Protein AF-A0A1M4S7Z8-F1 (afdb_monomer)

Mean predicted aligned error: 11.79 Å

Nearest PDB structures (foldseek):
  6z1a-assembly1_B  TM=4.523E-01  e=1.863E+00  Staphylococcus aureus
  5btf-assembly1_A  TM=4.579E-01  e=4.147E+00  Mycobacterium tuberculosis H37Rv

pLDDT: mean 81.34, std 15.05, range [52.47, 96.62]

Organism: NCBI:txid1302690

Structure (mmCIF, N/CA/C/O backbone):
data_AF-A0A1M4S7Z8-F1
#
_entry.id   AF-A0A1M4S7Z8-F1
#
loop_
_atom_site.group_PDB
_atom_site.id
_atom_site.type_symbol
_atom_site.label_atom_id
_atom_site.label_alt_id
_atom_site.label_comp_id
_atom_site.label_asym_id
_atom_site.label_entity_id
_atom_site.label_seq_id
_atom_site.pdbx_PDB_ins_code
_atom_site.Cartn_x
_atom_site.Cartn_y
_atom_site.Cartn_z
_atom_site.occupancy
_atom_site.B_iso_or_equiv
_atom_site.auth_seq_id
_atom_site.auth_comp_id
_atom_site.auth_asym_id
_atom_site.auth_atom_id
_atom_site.pdbx_PDB_model_num
ATOM 1 N N . MET A 1 1 ? 21.106 32.504 -66.129 1.00 53.22 1 MET A N 1
ATOM 2 C CA . MET A 1 1 ? 20.104 33.030 -65.171 1.00 53.22 1 MET A CA 1
ATOM 3 C C . MET A 1 1 ? 19.391 31.924 -64.386 1.00 53.22 1 MET A C 1
ATOM 5 O O . MET A 1 1 ? 18.701 32.242 -63.426 1.00 53.22 1 MET A O 1
ATOM 9 N N . ASP A 1 2 ? 19.606 30.641 -64.702 1.00 53.69 2 ASP A N 1
ATOM 10 C CA . ASP A 1 2 ? 18.890 29.536 -64.046 1.00 53.69 2 ASP A CA 1
ATOM 11 C C . ASP A 1 2 ? 19.449 29.127 -62.674 1.00 53.69 2 ASP A C 1
ATOM 13 O O . ASP A 1 2 ? 18.686 28.712 -61.807 1.00 53.69 2 ASP A O 1
ATOM 17 N N . SER A 1 3 ? 20.745 29.317 -62.405 1.00 53.94 3 SER A N 1
ATOM 18 C CA . SER A 1 3 ? 21.383 28.877 -61.148 1.00 53.94 3 SER A CA 1
ATOM 19 C C . SER A 1 3 ? 20.818 29.543 -59.883 1.00 53.94 3 SER A C 1
ATOM 21 O O . SER A 1 3 ? 20.690 28.889 -58.849 1.00 53.94 3 SER A O 1
ATOM 23 N N . ILE A 1 4 ? 20.415 30.816 -59.969 1.00 53.72 4 ILE A N 1
ATOM 24 C CA . ILE A 1 4 ? 19.860 31.575 -58.835 1.00 53.72 4 ILE A CA 1
ATOM 25 C C . ILE A 1 4 ? 18.447 31.078 -58.485 1.00 53.72 4 ILE A C 1
ATOM 27 O O . ILE A 1 4 ? 18.127 30.914 -57.309 1.00 53.72 4 ILE A O 1
ATOM 31 N N . LYS A 1 5 ? 17.611 30.754 -59.484 1.00 53.06 5 LYS A N 1
ATOM 32 C CA . LYS A 1 5 ? 16.266 30.189 -59.253 1.00 53.06 5 LYS A CA 1
ATOM 33 C C . LYS A 1 5 ? 16.325 28.818 -58.569 1.00 53.06 5 LYS A C 1
ATOM 35 O O . LYS A 1 5 ? 15.523 28.560 -57.674 1.00 53.06 5 LYS A O 1
ATOM 40 N N . TYR A 1 6 ? 17.289 27.972 -58.940 1.00 55.91 6 TYR A N 1
ATOM 41 C CA . TYR A 1 6 ? 17.490 26.667 -58.297 1.00 55.91 6 TYR A CA 1
ATOM 42 C C . TYR A 1 6 ? 17.963 26.791 -56.839 1.00 55.91 6 TYR A C 1
ATOM 44 O O . TYR A 1 6 ? 17.452 26.082 -55.971 1.00 55.91 6 TYR A O 1
ATOM 52 N N . GLN A 1 7 ? 18.877 27.721 -56.540 1.00 54.78 7 GLN A N 1
ATOM 53 C CA . GLN A 1 7 ? 19.360 27.940 -55.169 1.00 54.78 7 GLN A CA 1
ATOM 54 C C . GLN A 1 7 ? 18.267 28.487 -54.236 1.00 54.78 7 GLN A C 1
ATOM 56 O O . GLN A 1 7 ? 18.134 28.015 -53.107 1.00 54.78 7 GLN A O 1
ATOM 61 N N . VAL A 1 8 ? 17.427 29.414 -54.711 1.00 57.22 8 VAL A N 1
ATOM 62 C CA . VAL A 1 8 ? 16.309 29.966 -53.922 1.00 57.22 8 VAL A CA 1
ATOM 63 C C . VAL A 1 8 ? 15.213 28.916 -53.687 1.00 57.22 8 VAL A C 1
ATOM 65 O O . VAL A 1 8 ? 14.709 28.798 -52.570 1.00 57.22 8 VAL A O 1
ATOM 68 N N . GLY A 1 9 ? 14.893 28.092 -54.693 1.00 60.75 9 GLY A N 1
ATOM 69 C CA . GLY A 1 9 ? 13.929 26.993 -54.552 1.00 60.75 9 GLY A CA 1
ATOM 70 C C . GLY A 1 9 ? 14.389 25.895 -53.583 1.00 60.75 9 GLY A C 1
ATOM 71 O O . GLY A 1 9 ? 13.581 25.371 -52.818 1.00 60.75 9 GLY 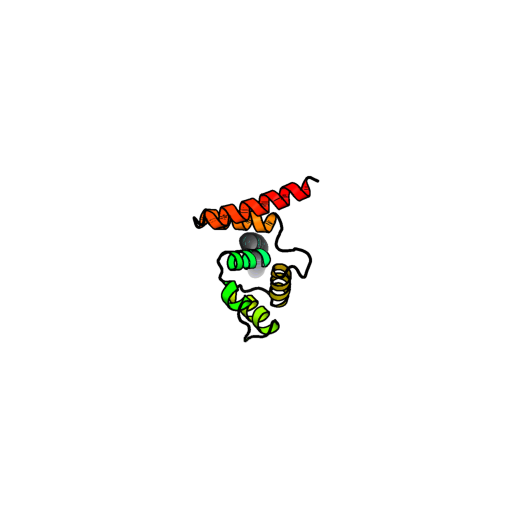A O 1
ATOM 72 N N . SER A 1 10 ? 15.692 25.590 -53.556 1.00 60.81 10 SER A N 1
ATOM 73 C CA . SER A 1 10 ? 16.289 24.662 -52.584 1.00 60.81 10 SER A CA 1
ATOM 74 C C . SER A 1 10 ? 16.246 25.204 -51.152 1.00 60.81 10 SER A C 1
ATOM 76 O O . SER A 1 10 ? 16.027 24.438 -50.215 1.00 60.81 10 SER A O 1
ATOM 78 N N . TRP A 1 11 ? 16.464 26.508 -50.960 1.00 55.78 11 TRP A N 1
ATOM 79 C CA . TRP A 1 11 ? 16.476 27.123 -49.631 1.00 55.78 11 TRP A CA 1
ATOM 80 C C . TRP A 1 11 ? 15.067 27.232 -49.033 1.00 55.78 11 TRP A C 1
ATOM 82 O O . TRP A 1 11 ? 14.869 26.923 -47.859 1.00 55.78 11 TRP A O 1
ATOM 92 N N . LEU A 1 12 ? 14.072 27.589 -49.855 1.00 59.12 12 LEU A N 1
ATOM 93 C CA . LEU A 1 12 ? 12.661 27.627 -49.453 1.00 59.12 12 LEU A CA 1
ATOM 94 C C . LEU A 1 12 ? 12.125 26.233 -49.106 1.00 59.12 12 LEU A C 1
ATOM 96 O O . LEU A 1 12 ? 11.523 26.081 -48.046 1.00 59.12 12 LEU A O 1
ATOM 100 N N . LYS A 1 13 ? 12.437 25.207 -49.913 1.00 60.72 13 LYS A N 1
ATOM 101 C CA . LYS A 1 13 ? 12.089 23.813 -49.588 1.00 60.72 13 LYS A CA 1
ATOM 102 C C . LYS A 1 13 ? 12.695 23.357 -48.265 1.00 60.72 13 LYS A C 1
ATOM 104 O O . LYS A 1 13 ? 11.980 22.803 -47.443 1.00 60.72 13 LYS A O 1
ATOM 109 N N . ASN A 1 14 ? 13.978 23.630 -48.019 1.00 61.91 14 ASN A N 1
ATOM 110 C CA . ASN A 1 14 ? 14.609 23.276 -46.743 1.00 61.91 14 ASN A CA 1
ATOM 111 C C . ASN A 1 14 ? 13.979 24.017 -45.558 1.00 61.91 14 ASN A C 1
ATOM 113 O O . ASN A 1 14 ? 13.847 23.448 -44.480 1.00 61.91 14 ASN A O 1
ATOM 117 N N . ARG A 1 15 ? 13.560 25.273 -45.743 1.00 58.78 15 ARG A N 1
ATOM 118 C CA . ARG A 1 15 ? 12.907 26.058 -44.691 1.00 58.78 15 ARG A CA 1
ATOM 119 C C . ARG A 1 15 ? 11.499 25.546 -44.375 1.00 58.78 15 ARG A C 1
ATOM 121 O O . ARG A 1 15 ? 11.157 25.457 -43.200 1.00 58.78 15 ARG A O 1
ATOM 128 N N . GLU A 1 16 ? 10.722 25.172 -45.388 1.00 62.31 16 GLU A N 1
ATOM 129 C CA . GLU A 1 16 ? 9.410 24.535 -45.213 1.00 62.31 16 GLU A CA 1
ATOM 130 C C . GLU A 1 16 ? 9.540 23.145 -44.582 1.00 62.31 16 GLU A C 1
ATOM 132 O O . GLU A 1 16 ? 8.830 22.845 -43.626 1.00 62.31 16 GLU A O 1
ATOM 137 N N . GLN A 1 17 ? 10.501 22.332 -45.030 1.00 60.19 17 GLN A N 1
ATOM 138 C CA . GLN A 1 17 ? 10.772 21.017 -44.443 1.00 60.19 17 GLN A CA 1
ATOM 139 C C . GLN A 1 17 ? 11.177 21.138 -42.965 1.00 60.19 17 GLN A C 1
ATOM 141 O O . GLN A 1 17 ? 10.670 20.403 -42.124 1.00 60.19 17 GLN A O 1
ATOM 146 N N . ASN A 1 18 ? 12.041 22.101 -42.630 1.00 61.72 18 ASN A N 1
ATOM 147 C CA . ASN A 1 18 ? 12.459 22.360 -41.251 1.00 61.72 18 ASN A CA 1
ATOM 148 C C . ASN A 1 18 ? 11.309 22.884 -40.380 1.00 61.72 18 ASN A C 1
ATOM 150 O O . ASN A 1 18 ? 11.219 22.510 -39.214 1.00 61.72 18 ASN A O 1
ATOM 154 N N . ALA A 1 19 ? 10.414 23.709 -40.932 1.00 62.47 19 ALA A N 1
ATOM 155 C CA . ALA A 1 19 ? 9.226 24.180 -40.224 1.00 62.47 19 ALA A CA 1
ATOM 156 C C . ALA A 1 19 ? 8.252 23.027 -39.931 1.00 62.47 19 ALA A C 1
ATOM 158 O O . ALA A 1 19 ? 7.797 22.884 -38.797 1.00 62.47 19 ALA A O 1
ATOM 159 N N . VAL A 1 20 ? 8.000 22.162 -40.918 1.00 64.06 20 VAL A N 1
ATOM 160 C CA . VAL A 1 20 ? 7.158 20.966 -40.761 1.00 64.06 20 VAL A CA 1
ATOM 161 C C . VAL A 1 20 ? 7.771 19.993 -39.754 1.00 64.06 20 VAL A C 1
ATOM 163 O O . VAL A 1 20 ? 7.062 19.501 -38.882 1.00 64.06 20 VAL A O 1
ATOM 166 N N . ASN A 1 21 ? 9.085 19.767 -39.806 1.00 58.66 21 ASN A N 1
ATOM 167 C CA . ASN A 1 21 ? 9.775 18.921 -38.831 1.00 58.66 21 ASN A CA 1
ATOM 168 C C . ASN A 1 21 ? 9.678 19.503 -37.411 1.00 58.66 21 ASN A C 1
ATOM 170 O O . ASN A 1 21 ? 9.379 18.769 -36.477 1.00 58.66 21 ASN A O 1
ATOM 174 N N . SER A 1 22 ? 9.829 20.824 -37.252 1.00 68.75 22 SER A N 1
ATOM 175 C CA . SER A 1 22 ? 9.696 21.473 -35.941 1.00 68.75 22 SER A CA 1
ATOM 176 C C . SER A 1 22 ? 8.276 21.398 -35.363 1.00 68.75 22 SER A C 1
ATOM 178 O O . SER A 1 22 ? 8.117 21.243 -34.154 1.00 68.75 22 SER A O 1
ATOM 180 N N . ASP A 1 23 ? 7.243 21.453 -36.213 1.00 72.31 23 ASP A N 1
ATOM 181 C CA . ASP A 1 23 ? 5.845 21.276 -35.797 1.00 72.31 23 ASP A CA 1
ATOM 182 C C . ASP A 1 23 ? 5.567 19.821 -35.386 1.00 72.31 23 ASP A C 1
ATOM 184 O O . ASP A 1 23 ? 4.912 19.560 -34.374 1.00 72.31 23 ASP A O 1
ATOM 188 N N . ILE A 1 24 ? 6.124 18.854 -36.123 1.00 68.56 24 ILE A N 1
ATOM 189 C CA . ILE A 1 24 ? 6.029 17.428 -35.787 1.00 68.56 24 ILE A CA 1
ATOM 190 C C . ILE A 1 24 ? 6.701 17.142 -34.439 1.00 68.56 24 ILE A C 1
ATOM 192 O O . ILE A 1 24 ? 6.085 16.489 -33.594 1.00 68.56 24 ILE A O 1
ATOM 196 N N . ASP A 1 25 ? 7.902 17.671 -34.201 1.00 66.50 25 ASP A N 1
ATOM 197 C CA . ASP A 1 25 ? 8.631 17.488 -32.942 1.00 66.50 25 ASP A CA 1
ATOM 198 C C . ASP A 1 25 ? 7.856 18.066 -31.749 1.00 66.50 25 ASP A C 1
ATOM 200 O O . ASP A 1 25 ? 7.670 17.388 -30.737 1.00 66.50 25 ASP A O 1
ATOM 204 N N . GLN A 1 26 ? 7.302 19.277 -31.880 1.00 69.94 26 GLN A N 1
ATOM 205 C CA . GLN A 1 26 ? 6.474 19.883 -30.829 1.00 69.94 26 GLN A CA 1
ATOM 206 C C . GLN A 1 26 ? 5.219 19.054 -30.529 1.00 69.94 26 GLN A C 1
ATOM 208 O O . GLN A 1 26 ? 4.843 18.863 -29.367 1.00 69.94 26 GLN A O 1
ATOM 213 N N . ARG A 1 27 ? 4.563 18.523 -31.566 1.00 70.38 27 ARG A N 1
ATOM 214 C CA . ARG A 1 27 ? 3.377 17.671 -31.407 1.00 70.38 27 ARG A CA 1
ATOM 215 C C . ARG A 1 27 ? 3.721 16.320 -30.784 1.00 70.38 27 ARG A C 1
ATOM 217 O O . ARG A 1 27 ? 2.927 15.828 -29.978 1.00 70.38 27 ARG A O 1
ATOM 224 N N . LEU A 1 28 ? 4.884 15.749 -31.101 1.00 64.31 28 LEU A N 1
ATOM 225 C CA . LEU A 1 28 ? 5.404 14.536 -30.468 1.00 64.31 28 LEU A CA 1
ATOM 226 C C . LEU A 1 28 ? 5.705 14.766 -28.986 1.00 64.31 28 LEU A C 1
ATOM 228 O O . LEU A 1 28 ? 5.211 13.999 -28.166 1.00 64.31 28 LEU A O 1
ATOM 232 N N . THR A 1 29 ? 6.382 15.857 -28.618 1.00 71.44 29 THR A N 1
ATOM 233 C CA . THR A 1 29 ? 6.635 16.195 -27.205 1.00 71.44 29 THR A CA 1
ATOM 234 C C . THR A 1 29 ? 5.330 16.356 -26.417 1.00 71.44 29 THR A C 1
ATOM 236 O O . THR A 1 29 ? 5.190 15.832 -25.313 1.00 71.44 29 THR A O 1
ATOM 239 N N . LEU A 1 30 ? 4.318 17.017 -26.990 1.00 73.38 30 LEU A N 1
ATOM 240 C CA . LEU A 1 30 ? 3.004 17.156 -26.351 1.00 73.38 30 LEU A CA 1
ATOM 241 C C . LEU A 1 30 ? 2.263 15.818 -26.211 1.00 73.38 30 LEU A C 1
ATOM 243 O O . LEU A 1 30 ? 1.543 15.608 -25.229 1.00 73.38 30 LEU A O 1
ATOM 247 N N . LEU A 1 31 ? 2.400 14.921 -27.191 1.00 65.94 31 LEU A N 1
ATOM 248 C CA . LEU A 1 31 ? 1.846 13.569 -27.132 1.00 65.94 31 LEU A CA 1
ATOM 249 C C . LEU A 1 31 ? 2.551 12.734 -26.069 1.00 65.94 31 LEU A C 1
ATOM 251 O O . LEU A 1 31 ? 1.869 12.123 -25.251 1.00 65.94 31 LEU A O 1
ATOM 255 N N . GLU A 1 32 ? 3.879 12.758 -26.028 1.00 57.31 32 GLU A N 1
ATOM 256 C CA . GLU A 1 32 ? 4.678 12.108 -24.996 1.00 57.31 32 GLU A CA 1
ATOM 257 C C . GLU A 1 32 ? 4.282 12.617 -23.617 1.00 57.31 32 GLU A C 1
ATOM 259 O O . GLU A 1 32 ? 3.930 11.818 -22.757 1.00 57.31 32 GLU A O 1
ATOM 264 N N . GLU A 1 33 ? 4.210 13.930 -23.400 1.00 68.94 33 GLU A N 1
ATOM 265 C CA . GLU A 1 33 ? 3.765 14.476 -22.122 1.00 68.94 33 GLU A CA 1
ATOM 266 C C . GLU A 1 33 ? 2.369 13.993 -21.727 1.00 68.94 33 GLU A C 1
ATOM 268 O O . GLU A 1 33 ? 2.150 13.621 -20.573 1.00 68.94 33 GLU A O 1
ATOM 273 N N . LYS A 1 34 ? 1.408 13.996 -22.657 1.00 66.25 34 LYS A N 1
ATOM 274 C CA . LYS A 1 34 ? 0.038 13.539 -22.386 1.00 66.25 34 LYS A CA 1
ATOM 275 C C . LYS A 1 34 ? -0.005 12.043 -22.097 1.00 66.25 34 LYS A C 1
ATOM 277 O O . LYS A 1 34 ? -0.698 11.628 -21.168 1.00 66.25 34 LYS A O 1
ATOM 282 N N . VAL A 1 35 ? 0.742 11.242 -22.851 1.00 59.25 35 VAL A N 1
ATOM 283 C CA . VAL A 1 35 ? 0.832 9.790 -22.683 1.00 59.25 35 VAL A CA 1
ATOM 284 C C . VAL A 1 35 ? 1.539 9.456 -21.373 1.00 59.25 35 VAL A C 1
ATOM 286 O O . VAL A 1 35 ? 0.980 8.716 -20.573 1.00 59.25 35 VAL A O 1
ATOM 289 N N . PHE A 1 36 ? 2.687 10.061 -21.068 1.00 56.25 36 PHE A N 1
ATOM 290 C CA . PHE A 1 36 ? 3.404 9.866 -19.808 1.00 56.25 36 PHE A CA 1
ATOM 291 C C . PHE A 1 36 ? 2.612 10.367 -18.597 1.00 56.25 36 PHE A C 1
ATOM 293 O O . PHE A 1 36 ? 2.605 9.692 -17.568 1.00 56.25 36 PHE A O 1
ATOM 300 N N . LYS A 1 37 ? 1.898 11.499 -18.691 1.00 56.28 37 LYS A N 1
ATOM 301 C CA . LYS A 1 37 ? 0.993 11.972 -17.624 1.00 56.28 37 LYS A CA 1
ATOM 302 C C . LYS A 1 37 ? -0.154 10.984 -17.400 1.00 56.28 37 LYS A C 1
ATOM 304 O O . LYS A 1 37 ? -0.440 10.637 -16.256 1.00 56.28 37 LYS A O 1
ATOM 309 N N . LYS A 1 38 ? -0.768 10.473 -18.471 1.00 55.75 38 LYS A N 1
ATOM 310 C CA . LYS A 1 38 ? -1.854 9.486 -18.387 1.00 55.75 38 LYS A CA 1
ATOM 311 C C . LYS A 1 38 ? -1.364 8.132 -17.859 1.00 55.75 38 LYS A C 1
ATOM 313 O O . LYS A 1 38 ? -2.015 7.553 -16.999 1.00 55.75 38 LYS A O 1
ATOM 318 N N . LEU A 1 39 ? -0.191 7.667 -18.290 1.00 52.47 39 LEU A N 1
ATOM 319 C CA . LEU A 1 39 ? 0.464 6.454 -17.786 1.00 52.47 39 LEU A CA 1
ATOM 320 C C . LEU A 1 39 ? 0.857 6.582 -16.308 1.00 52.47 39 LEU A C 1
ATOM 322 O O . LEU A 1 39 ? 0.671 5.636 -15.549 1.00 52.47 39 LEU A O 1
ATOM 326 N N . LYS A 1 40 ? 1.340 7.754 -15.870 1.00 52.66 40 LYS A N 1
ATOM 327 C CA . LYS A 1 40 ? 1.580 8.040 -14.446 1.00 52.66 40 LYS A CA 1
ATOM 328 C C . LYS A 1 40 ? 0.285 8.024 -13.632 1.00 52.66 40 LYS A C 1
ATOM 330 O O . LYS A 1 40 ? 0.304 7.516 -12.521 1.00 52.66 40 LYS A O 1
ATOM 335 N N . GLY A 1 41 ? -0.823 8.524 -14.185 1.00 55.22 41 GLY A N 1
ATOM 336 C CA . GLY A 1 41 ? -2.143 8.466 -13.543 1.00 55.22 41 GLY A CA 1
ATOM 337 C C . GLY A 1 41 ? -2.750 7.059 -13.474 1.00 55.22 41 GLY A C 1
ATOM 338 O O . GLY A 1 41 ? -3.540 6.784 -12.581 1.00 55.22 41 GLY A O 1
ATOM 339 N N . LEU A 1 42 ? -2.365 6.162 -14.387 1.00 59.88 42 LEU A N 1
ATOM 340 C CA . LEU A 1 42 ? -2.792 4.757 -14.394 1.00 59.88 42 LEU A CA 1
ATOM 341 C C . LEU A 1 42 ? -1.960 3.871 -13.457 1.00 59.88 42 LEU A C 1
ATOM 343 O O . LEU A 1 42 ? -2.385 2.768 -13.114 1.00 59.88 42 LEU A O 1
ATOM 347 N N . ARG A 1 43 ? -0.767 4.320 -13.054 1.00 76.62 43 ARG A N 1
ATOM 348 C CA . ARG A 1 43 ? 0.114 3.550 -12.177 1.00 76.62 43 ARG A CA 1
ATOM 349 C C . ARG A 1 43 ? -0.263 3.790 -10.719 1.00 76.62 43 ARG A C 1
ATOM 351 O O . ARG A 1 43 ? -0.274 4.923 -10.251 1.00 76.62 43 ARG A O 1
ATOM 358 N N . ALA A 1 44 ? -0.502 2.703 -9.991 1.00 86.38 44 ALA A N 1
ATOM 359 C CA . ALA A 1 44 ? -0.716 2.755 -8.552 1.00 86.38 44 ALA A CA 1
ATOM 360 C C . ALA A 1 44 ? 0.473 3.427 -7.840 1.00 86.38 44 ALA A C 1
ATOM 362 O O . ALA A 1 44 ? 1.640 3.131 -8.129 1.00 86.38 44 ALA A O 1
ATOM 363 N N . THR A 1 45 ? 0.173 4.317 -6.894 1.00 91.94 45 THR A N 1
ATOM 364 C CA . THR A 1 45 ? 1.183 4.986 -6.063 1.00 91.94 45 THR A CA 1
ATOM 365 C C . THR A 1 45 ? 1.921 3.981 -5.178 1.00 91.94 45 THR A C 1
ATOM 367 O O . THR A 1 45 ? 1.461 2.858 -4.972 1.00 91.94 45 THR A O 1
ATOM 370 N N . ASP A 1 46 ? 3.066 4.364 -4.613 1.00 93.25 46 ASP A N 1
ATOM 371 C CA . ASP A 1 46 ? 3.820 3.495 -3.696 1.00 93.25 46 ASP A CA 1
ATOM 372 C C . ASP A 1 46 ? 2.973 3.034 -2.506 1.00 93.25 46 ASP A C 1
ATOM 374 O O . ASP A 1 46 ? 3.010 1.860 -2.150 1.00 93.25 46 ASP A O 1
ATOM 378 N N . ALA A 1 47 ? 2.166 3.935 -1.935 1.00 93.56 47 ALA A N 1
ATOM 379 C CA . ALA A 1 47 ? 1.265 3.622 -0.829 1.00 93.56 47 ALA A CA 1
ATOM 380 C C . ALA A 1 47 ? 0.168 2.628 -1.245 1.00 93.56 47 ALA A C 1
ATOM 382 O O . ALA A 1 47 ? -0.107 1.672 -0.525 1.00 93.56 47 ALA A O 1
ATOM 383 N N . GLN A 1 48 ? -0.426 2.821 -2.426 1.00 93.88 48 GLN A N 1
ATOM 384 C CA . GLN A 1 48 ? -1.441 1.921 -2.980 1.00 93.88 48 GLN A CA 1
ATOM 385 C C . GLN A 1 48 ? -0.869 0.531 -3.275 1.00 93.88 48 GLN A C 1
ATOM 387 O O . GLN A 1 48 ? -1.466 -0.472 -2.890 1.00 93.88 48 GLN A O 1
ATOM 392 N N . ARG A 1 49 ? 0.313 0.460 -3.904 1.00 92.31 49 ARG A N 1
ATOM 393 C CA . ARG A 1 49 ? 1.019 -0.805 -4.157 1.00 92.31 49 ARG A CA 1
ATOM 394 C C . ARG A 1 49 ? 1.382 -1.505 -2.851 1.00 92.31 49 ARG A C 1
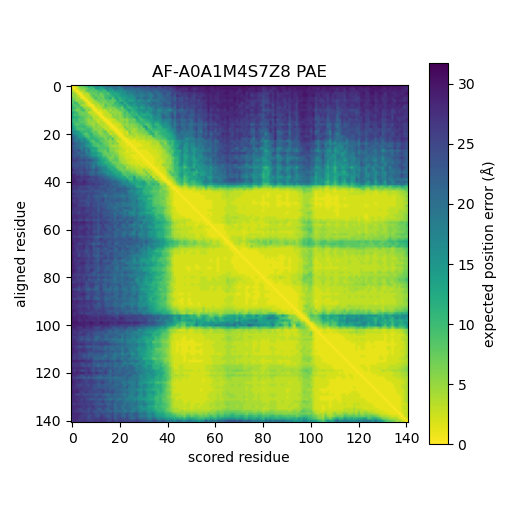ATOM 396 O O . ARG A 1 49 ? 1.154 -2.704 -2.721 1.00 92.31 49 ARG A O 1
ATOM 403 N N . PHE A 1 50 ? 1.889 -0.755 -1.874 1.00 94.25 50 PHE A N 1
ATOM 404 C CA . PHE A 1 50 ? 2.209 -1.281 -0.552 1.00 94.25 50 PHE A CA 1
ATOM 405 C C . PHE A 1 50 ? 0.982 -1.888 0.135 1.00 94.25 50 PHE A C 1
ATOM 407 O O . PHE A 1 50 ? 1.027 -3.036 0.577 1.00 94.25 50 PHE A O 1
ATOM 414 N N . LEU A 1 51 ? -0.129 -1.147 0.180 1.00 94.06 51 LEU A N 1
ATOM 415 C CA . LEU A 1 51 ? -1.374 -1.616 0.784 1.00 94.06 51 LEU A CA 1
ATOM 416 C C . LEU A 1 51 ? -1.930 -2.849 0.077 1.00 94.06 51 LEU A C 1
ATOM 418 O O . LEU A 1 51 ? -2.319 -3.798 0.750 1.00 94.06 51 LEU A O 1
ATOM 422 N N . LEU A 1 52 ? -1.923 -2.869 -1.257 1.00 92.75 52 LEU A N 1
ATOM 423 C CA . LEU A 1 52 ? -2.402 -4.012 -2.029 1.00 92.75 52 LEU A CA 1
ATOM 424 C C . LEU A 1 52 ? -1.654 -5.292 -1.626 1.00 92.75 52 LEU A C 1
ATOM 426 O O . LEU A 1 52 ? -2.273 -6.280 -1.233 1.00 92.75 52 LEU A O 1
ATOM 430 N N . PHE A 1 53 ? -0.318 -5.245 -1.621 1.00 91.94 53 PHE A N 1
ATOM 431 C CA . PHE A 1 53 ? 0.516 -6.377 -1.209 1.00 91.94 53 PHE A CA 1
ATOM 432 C C . PHE A 1 53 ? 0.343 -6.743 0.269 1.00 91.94 53 PHE A C 1
ATOM 434 O O . PHE A 1 53 ? 0.395 -7.924 0.619 1.00 91.94 53 PHE A O 1
ATOM 441 N N . HIS A 1 54 ? 0.129 -5.760 1.146 1.00 92.25 54 HIS A N 1
ATOM 442 C CA . HIS A 1 54 ? -0.130 -6.008 2.561 1.00 92.25 54 HIS A CA 1
ATOM 443 C C . HIS A 1 54 ? -1.444 -6.778 2.775 1.00 92.25 54 HIS A C 1
ATOM 445 O O . HIS A 1 54 ? -1.449 -7.817 3.437 1.00 92.25 54 HIS A O 1
ATOM 451 N N . TYR A 1 55 ? -2.543 -6.314 2.175 1.00 90.69 55 TYR A N 1
ATOM 452 C CA . TYR A 1 55 ? -3.861 -6.949 2.295 1.00 90.69 55 TYR A CA 1
ATOM 453 C C . TYR A 1 55 ? -3.905 -8.337 1.655 1.00 90.69 55 TYR A C 1
ATOM 455 O O . TYR A 1 55 ? -4.534 -9.243 2.199 1.00 90.69 55 TYR A O 1
ATOM 463 N N . MET A 1 56 ? -3.167 -8.536 0.563 1.00 88.94 56 MET A N 1
ATOM 464 C CA . MET A 1 56 ? -2.982 -9.843 -0.071 1.00 88.94 56 MET A CA 1
ATOM 4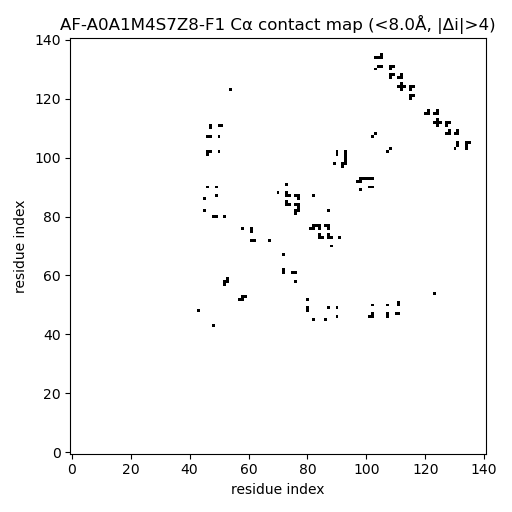65 C C . MET A 1 56 ? -2.009 -10.766 0.678 1.00 88.94 56 MET A C 1
ATOM 467 O O . MET A 1 56 ? -1.677 -11.838 0.180 1.00 88.94 56 MET A O 1
ATOM 471 N N . LYS A 1 57 ? -1.521 -10.366 1.861 1.00 88.19 57 LYS A N 1
ATOM 472 C CA . LYS A 1 57 ? -0.569 -11.134 2.680 1.00 88.19 57 LYS A CA 1
ATOM 473 C C . LYS A 1 57 ? 0.784 -11.403 2.016 1.00 88.19 57 LYS A C 1
ATOM 475 O O . LYS A 1 57 ? 1.571 -12.185 2.538 1.00 88.19 57 LYS A O 1
ATOM 480 N N . GLY A 1 58 ? 1.125 -10.681 0.949 1.00 85.00 58 GLY A N 1
ATOM 481 C CA . GLY A 1 58 ? 2.415 -10.802 0.265 1.00 85.00 58 GLY A CA 1
ATOM 482 C C . GLY A 1 58 ? 3.605 -10.297 1.089 1.00 85.00 58 GLY A C 1
ATOM 483 O O . GLY A 1 58 ? 4.727 -10.749 0.885 1.00 85.00 58 GLY A O 1
ATOM 484 N N . LEU A 1 59 ? 3.375 -9.388 2.045 1.00 88.56 59 LEU A N 1
ATOM 485 C CA . LEU A 1 59 ? 4.437 -8.830 2.904 1.00 88.56 59 LEU A CA 1
ATOM 486 C C . LEU A 1 59 ? 4.566 -9.529 4.254 1.00 88.56 59 LEU A C 1
ATOM 488 O O . LEU A 1 59 ? 5.592 -9.401 4.920 1.00 88.56 59 LEU A O 1
ATOM 492 N N . GLU A 1 60 ? 3.535 -10.267 4.655 1.00 88.62 60 GLU A N 1
ATOM 493 C CA . GLU A 1 60 ? 3.454 -10.926 5.957 1.00 88.62 60 GLU A CA 1
ATOM 494 C C . GLU A 1 60 ? 4.681 -11.819 6.244 1.00 88.62 60 GLU A C 1
ATOM 496 O O . GLU A 1 60 ? 5.284 -11.651 7.307 1.00 88.62 60 GLU A O 1
ATOM 501 N N . PRO A 1 61 ? 5.166 -12.659 5.300 1.00 87.62 61 PRO A N 1
ATOM 502 C CA . PRO A 1 61 ? 6.338 -13.503 5.541 1.00 87.62 61 PRO A CA 1
ATOM 503 C C . PRO A 1 61 ? 7.623 -12.711 5.807 1.00 87.62 61 PRO A C 1
ATOM 505 O O . PRO A 1 61 ? 8.535 -13.212 6.454 1.00 87.62 61 PRO A O 1
ATOM 508 N N . ILE A 1 62 ? 7.720 -11.481 5.301 1.00 89.56 62 ILE A N 1
ATOM 509 C CA . ILE A 1 62 ? 8.899 -10.620 5.470 1.00 89.56 62 ILE A CA 1
ATOM 510 C C . ILE A 1 62 ? 8.809 -9.886 6.804 1.00 89.56 62 ILE A C 1
ATOM 512 O O . ILE A 1 62 ? 9.786 -9.794 7.546 1.00 89.56 62 ILE A O 1
ATOM 516 N N . ILE A 1 63 ? 7.617 -9.383 7.128 1.00 88.38 63 ILE A N 1
ATOM 517 C CA . ILE A 1 63 ? 7.355 -8.637 8.359 1.00 88.38 63 ILE A CA 1
ATOM 518 C C . ILE A 1 63 ? 7.558 -9.537 9.583 1.00 88.38 63 ILE A C 1
ATOM 520 O O . ILE A 1 63 ? 8.200 -9.114 10.547 1.00 88.38 63 ILE A O 1
ATOM 524 N N . GLN A 1 64 ? 7.072 -10.780 9.527 1.00 89.69 64 GLN A N 1
ATOM 525 C CA . GLN A 1 64 ? 7.100 -11.723 10.650 1.00 89.69 64 GLN A CA 1
ATOM 526 C C . GLN A 1 64 ? 8.466 -12.380 10.894 1.00 89.69 64 GLN A C 1
ATOM 528 O O . GLN A 1 64 ? 8.704 -12.901 11.982 1.00 89.69 64 GLN A O 1
ATOM 533 N N . ARG A 1 65 ? 9.386 -12.338 9.923 1.00 88.75 65 ARG A N 1
ATOM 534 C CA . ARG A 1 65 ? 10.731 -12.916 10.057 1.00 88.75 65 ARG A CA 1
ATOM 535 C C . ARG A 1 65 ? 11.535 -12.240 11.168 1.00 88.75 65 ARG A C 1
ATOM 537 O O . ARG A 1 65 ? 11.799 -11.041 11.103 1.00 88.75 65 ARG A O 1
ATOM 544 N N . SER A 1 66 ? 11.917 -12.983 12.201 1.00 87.81 66 SER A N 1
ATOM 545 C CA . SER A 1 66 ? 12.725 -12.479 13.323 1.00 87.81 66 SER A CA 1
ATOM 546 C C . SER A 1 66 ? 14.236 -12.574 13.076 1.00 87.81 66 SER A C 1
ATOM 548 O O . SER A 1 66 ? 15.006 -11.916 13.767 1.00 87.81 66 SER A O 1
ATOM 550 N N . ASP A 1 67 ? 14.650 -13.356 12.079 1.00 92.31 67 ASP A N 1
ATOM 551 C CA . ASP A 1 67 ? 16.033 -13.648 11.688 1.00 92.31 67 ASP A CA 1
ATOM 552 C C . ASP A 1 67 ? 16.718 -12.510 10.917 1.00 92.31 67 ASP A C 1
ATOM 554 O O . ASP A 1 67 ? 17.941 -12.503 10.785 1.00 92.31 67 ASP A O 1
ATOM 558 N N . ILE A 1 68 ? 15.949 -11.538 10.420 1.00 93.00 68 ILE A N 1
ATOM 559 C CA . ILE A 1 68 ? 16.463 -10.410 9.637 1.00 93.00 68 ILE A CA 1
ATOM 560 C C . ILE A 1 68 ? 16.199 -9.069 10.321 1.00 93.00 68 ILE A C 1
ATOM 562 O O . ILE A 1 68 ? 15.156 -8.830 10.936 1.00 93.00 68 ILE A O 1
ATOM 566 N N . SER A 1 69 ? 17.160 -8.161 10.169 1.00 94.69 69 SER A N 1
ATOM 567 C CA . SER A 1 69 ? 17.089 -6.798 10.696 1.00 94.69 69 SER A CA 1
ATOM 568 C C . SER A 1 69 ? 15.993 -5.969 10.016 1.00 94.69 69 SER A C 1
ATOM 570 O O . SER A 1 69 ? 15.598 -6.239 8.880 1.00 94.69 69 SER A O 1
ATOM 572 N N . GLN A 1 70 ? 15.539 -4.897 10.674 1.00 92.69 70 GLN A N 1
ATOM 573 C CA . GLN A 1 70 ? 14.538 -3.993 10.094 1.00 92.69 70 GLN A CA 1
ATOM 574 C C . GLN A 1 70 ? 15.002 -3.392 8.755 1.00 92.69 70 GLN A C 1
ATOM 576 O O . GLN A 1 70 ? 14.231 -3.383 7.805 1.00 92.69 70 GLN A O 1
ATOM 581 N N . ASN A 1 71 ? 16.273 -2.994 8.631 1.00 94.94 71 ASN A N 1
ATOM 582 C CA . ASN A 1 71 ? 16.813 -2.465 7.372 1.00 94.94 71 ASN A CA 1
ATOM 583 C C . ASN A 1 71 ? 16.737 -3.485 6.221 1.00 94.94 71 ASN A C 1
ATOM 585 O O . ASN A 1 71 ? 16.478 -3.103 5.081 1.00 94.94 71 ASN A O 1
ATOM 589 N N . GLN A 1 72 ? 16.948 -4.775 6.509 1.00 95.50 72 GLN A N 1
ATOM 590 C CA . GLN A 1 72 ? 16.798 -5.844 5.516 1.00 95.50 72 GLN A CA 1
ATOM 591 C C . GLN A 1 72 ? 15.331 -6.054 5.134 1.00 95.50 72 GLN A C 1
ATOM 593 O O . GLN A 1 72 ? 15.044 -6.251 3.957 1.00 95.50 72 GLN A O 1
ATOM 598 N N . LYS A 1 73 ? 14.397 -5.965 6.091 1.00 94.12 73 LYS A N 1
ATOM 599 C CA . LYS A 1 73 ? 12.954 -5.996 5.793 1.00 94.12 73 LYS A CA 1
ATOM 600 C C . LYS A 1 73 ? 12.555 -4.846 4.878 1.00 94.12 73 LYS A C 1
ATOM 602 O O . LYS A 1 73 ? 11.896 -5.082 3.871 1.00 94.12 73 LYS A O 1
ATOM 607 N N . ASP A 1 74 ? 12.998 -3.632 5.200 1.00 95.19 74 ASP A N 1
ATOM 608 C CA . ASP A 1 74 ? 12.714 -2.431 4.416 1.00 95.19 74 ASP A CA 1
ATOM 609 C C . ASP A 1 74 ? 13.223 -2.592 2.970 1.00 95.19 74 ASP A C 1
ATOM 611 O O . ASP A 1 74 ? 12.487 -2.307 2.028 1.00 95.19 74 ASP A O 1
ATOM 615 N N . LEU A 1 75 ? 14.442 -3.123 2.791 1.00 94.94 75 LEU A N 1
ATOM 616 C CA . LEU A 1 75 ? 15.033 -3.403 1.476 1.00 94.94 75 LEU A CA 1
ATOM 617 C C . LEU A 1 75 ? 14.286 -4.505 0.706 1.00 94.94 75 LEU A C 1
ATOM 619 O O . LEU A 1 75 ? 14.020 -4.372 -0.483 1.00 94.94 75 LEU A O 1
ATOM 623 N N . LEU A 1 76 ? 13.929 -5.612 1.358 1.00 93.00 76 LEU A N 1
ATOM 624 C CA . LEU A 1 76 ? 13.205 -6.701 0.694 1.00 93.00 76 LEU A CA 1
ATOM 625 C C . LEU A 1 76 ? 11.823 -6.247 0.218 1.00 93.00 76 LEU A C 1
ATOM 627 O O . LEU A 1 76 ? 11.424 -6.536 -0.909 1.00 93.00 76 LEU A O 1
ATOM 631 N N . VAL A 1 77 ? 11.111 -5.495 1.057 1.00 93.31 77 VAL A N 1
ATOM 632 C CA . VAL A 1 77 ? 9.823 -4.895 0.702 1.00 93.31 77 VAL A CA 1
ATOM 633 C C . VAL A 1 77 ? 9.981 -3.913 -0.459 1.00 93.31 77 VAL A C 1
ATOM 635 O O . VAL A 1 77 ? 9.179 -3.947 -1.394 1.00 93.31 77 VAL A O 1
ATOM 638 N N . SER A 1 78 ? 11.021 -3.074 -0.438 1.00 93.19 78 SER A N 1
ATOM 639 C CA . SER A 1 78 ? 11.277 -2.108 -1.508 1.00 93.19 78 SER A CA 1
ATOM 640 C C . SER A 1 78 ? 11.507 -2.796 -2.856 1.00 93.19 78 SER A C 1
ATOM 642 O O . SER A 1 78 ? 10.966 -2.357 -3.869 1.00 93.19 78 SER A O 1
ATOM 644 N N . LEU A 1 79 ? 12.228 -3.920 -2.861 1.00 89.62 79 LEU A N 1
ATOM 645 C CA . LEU A 1 79 ? 12.487 -4.718 -4.060 1.00 89.62 79 LEU A CA 1
ATOM 646 C C . LEU A 1 79 ? 11.234 -5.433 -4.580 1.00 89.62 79 LEU A C 1
ATOM 648 O O . LEU A 1 79 ? 10.955 -5.378 -5.774 1.00 89.62 79 LEU A O 1
ATOM 652 N N . ILE A 1 80 ? 10.454 -6.070 -3.702 1.00 88.19 80 ILE A N 1
ATOM 653 C CA . ILE A 1 80 ? 9.283 -6.870 -4.105 1.00 88.19 80 ILE A CA 1
ATOM 654 C C . ILE A 1 80 ? 8.160 -5.995 -4.667 1.00 88.19 80 ILE A C 1
ATOM 656 O O . ILE A 1 80 ? 7.522 -6.358 -5.652 1.00 88.19 80 ILE A O 1
ATOM 660 N N . ILE A 1 81 ? 7.922 -4.834 -4.056 1.00 88.31 81 ILE A N 1
ATOM 661 C CA . ILE A 1 81 ? 6.843 -3.918 -4.460 1.00 88.31 81 ILE A CA 1
ATOM 662 C C . ILE A 1 81 ? 7.347 -2.878 -5.480 1.00 88.31 81 ILE A C 1
ATOM 664 O O . ILE A 1 81 ? 6.557 -2.158 -6.105 1.00 88.31 81 ILE A O 1
ATOM 668 N N . ASN A 1 82 ? 8.667 -2.813 -5.687 1.00 87.50 82 ASN A N 1
ATOM 669 C CA . ASN A 1 82 ? 9.341 -1.827 -6.526 1.00 87.50 82 ASN A CA 1
ATOM 670 C C . ASN A 1 82 ? 8.994 -0.384 -6.103 1.00 87.50 82 ASN A C 1
ATOM 672 O O . ASN A 1 82 ? 8.403 0.389 -6.870 1.00 87.50 82 ASN A O 1
ATOM 676 N N . ILE A 1 83 ? 9.297 -0.064 -4.845 1.00 91.06 83 ILE A N 1
ATOM 677 C CA . ILE A 1 83 ? 9.140 1.259 -4.219 1.00 91.06 83 ILE A CA 1
ATOM 678 C C . ILE A 1 83 ? 10.474 1.697 -3.609 1.00 91.06 83 ILE A C 1
ATOM 680 O O . ILE A 1 83 ? 11.354 0.864 -3.401 1.00 91.06 83 ILE A O 1
ATOM 684 N N . ASP A 1 84 ? 10.621 2.977 -3.273 1.00 92.88 84 ASP A N 1
ATOM 685 C CA . ASP A 1 84 ? 11.817 3.450 -2.568 1.00 92.88 84 ASP A CA 1
ATOM 686 C C . ASP A 1 84 ? 11.948 2.808 -1.176 1.00 92.88 84 ASP A C 1
ATOM 688 O O . ASP A 1 84 ? 10.964 2.682 -0.438 1.00 92.88 84 ASP A O 1
ATOM 692 N N . GLN A 1 85 ? 13.173 2.457 -0.770 1.00 92.50 85 GLN A N 1
ATOM 693 C CA . GLN A 1 85 ? 13.440 1.857 0.546 1.00 92.50 85 GLN A CA 1
ATOM 694 C C . GLN A 1 85 ? 13.009 2.773 1.701 1.00 92.50 85 GLN A C 1
ATOM 696 O O . GLN A 1 85 ? 12.449 2.307 2.695 1.00 92.50 85 GLN A O 1
ATOM 701 N N . ASP A 1 86 ? 13.175 4.088 1.549 1.00 93.94 86 ASP A N 1
ATOM 702 C CA . ASP A 1 86 ? 12.700 5.069 2.529 1.00 93.94 86 ASP A CA 1
ATOM 703 C C . ASP A 1 86 ? 11.174 5.084 2.661 1.00 93.94 86 ASP A C 1
ATOM 705 O O . ASP A 1 86 ? 10.646 5.318 3.753 1.00 93.94 86 ASP A O 1
ATOM 709 N N . ASN A 1 87 ? 10.449 4.842 1.566 1.00 93.31 87 ASN A N 1
ATOM 710 C CA . ASN A 1 87 ? 8.995 4.718 1.594 1.00 93.31 87 ASN A CA 1
ATO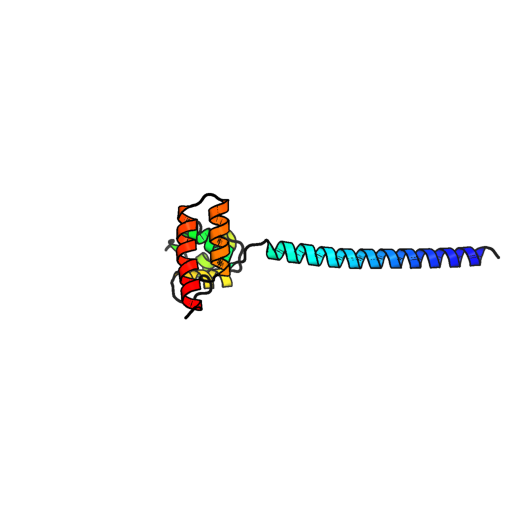M 711 C C . ASN A 1 87 ? 8.585 3.394 2.244 1.00 93.31 87 ASN A C 1
ATOM 713 O O . ASN A 1 87 ? 7.739 3.410 3.136 1.00 93.31 87 ASN A O 1
ATOM 717 N N . ALA A 1 88 ? 9.242 2.283 1.894 1.00 92.88 88 ALA A N 1
ATOM 718 C CA . ALA A 1 88 ? 9.023 0.984 2.532 1.00 92.88 88 ALA A CA 1
ATOM 719 C C . ALA A 1 88 ? 9.182 1.067 4.059 1.00 92.88 88 ALA A C 1
ATOM 721 O O . ALA A 1 88 ? 8.273 0.684 4.796 1.00 92.88 88 ALA A O 1
ATOM 722 N N . LYS A 1 89 ? 10.277 1.671 4.536 1.00 93.81 89 LYS A N 1
ATOM 723 C CA . LYS A 1 89 ? 10.533 1.919 5.961 1.00 93.81 89 LYS A CA 1
ATOM 724 C C . LYS A 1 89 ? 9.407 2.708 6.631 1.00 93.81 89 LYS A C 1
ATOM 726 O O . LYS A 1 89 ? 8.937 2.334 7.706 1.00 93.81 89 LYS A O 1
ATOM 731 N N . LYS A 1 90 ? 8.963 3.808 6.009 1.00 92.81 90 LYS A N 1
ATOM 732 C CA . LYS A 1 90 ? 7.873 4.650 6.538 1.00 92.81 90 LYS A CA 1
ATOM 733 C C . LYS A 1 90 ? 6.564 3.866 6.635 1.00 92.81 90 LYS A C 1
ATOM 735 O O . LYS A 1 90 ? 5.916 3.917 7.675 1.00 92.81 90 LYS A O 1
ATOM 740 N N . PHE A 1 91 ? 6.201 3.126 5.591 1.00 93.12 91 PHE A N 1
ATOM 741 C CA . PHE A 1 91 ? 4.955 2.360 5.555 1.00 93.12 91 PHE A CA 1
ATOM 742 C C . PHE A 1 91 ? 4.961 1.178 6.531 1.00 93.12 91 PHE A C 1
ATOM 744 O O . PHE A 1 91 ? 3.969 0.938 7.214 1.00 93.12 91 PHE A O 1
ATOM 751 N N . LEU A 1 92 ? 6.091 0.480 6.679 1.00 91.94 92 LEU A N 1
ATOM 752 C CA . LEU A 1 92 ? 6.249 -0.577 7.682 1.00 91.94 92 LEU A CA 1
ATOM 753 C C . LEU A 1 92 ? 6.142 -0.033 9.114 1.00 91.94 92 LEU A C 1
ATOM 755 O O . LEU A 1 92 ? 5.486 -0.642 9.960 1.00 91.94 92 LEU A O 1
ATOM 759 N N . ALA A 1 93 ? 6.741 1.128 9.390 1.00 90.75 93 ALA A N 1
ATOM 760 C CA . ALA A 1 93 ? 6.614 1.784 10.691 1.00 90.75 93 ALA A CA 1
ATOM 761 C C . ALA A 1 93 ? 5.163 2.202 10.997 1.00 90.75 93 ALA A C 1
ATOM 763 O O . ALA A 1 93 ? 4.729 2.148 12.151 1.00 90.75 93 ALA A O 1
ATOM 764 N N . GLU A 1 94 ? 4.412 2.587 9.966 1.00 89.12 94 GLU A N 1
ATOM 765 C CA . GLU A 1 94 ? 3.002 2.948 10.067 1.00 89.12 94 GLU A CA 1
ATOM 766 C C . GLU A 1 94 ? 2.094 1.744 10.349 1.00 89.12 94 GLU A C 1
ATOM 768 O O . GLU A 1 94 ? 1.235 1.841 11.221 1.00 89.12 94 GLU A O 1
ATOM 773 N N . LEU A 1 95 ? 2.330 0.584 9.718 1.00 85.19 95 LEU A N 1
ATOM 774 C CA . LEU A 1 95 ? 1.630 -0.664 10.074 1.00 85.19 95 LEU A CA 1
ATOM 775 C C . LEU A 1 95 ? 1.835 -1.032 11.550 1.00 85.19 95 LEU A C 1
ATOM 777 O O . LEU A 1 95 ? 0.921 -1.516 12.214 1.00 85.19 95 LEU A O 1
ATOM 781 N N . GLY A 1 96 ? 3.028 -0.752 12.084 1.00 77.94 96 GLY A N 1
ATOM 782 C CA . GLY A 1 96 ? 3.340 -0.886 13.508 1.00 77.94 96 GLY A CA 1
ATOM 783 C C . GLY A 1 96 ? 2.763 0.221 14.402 1.00 77.94 96 GLY A C 1
ATOM 784 O O . GLY A 1 96 ? 3.084 0.247 15.588 1.00 77.94 96 GLY A O 1
ATOM 785 N N . LYS A 1 97 ? 1.962 1.145 13.848 1.00 78.00 97 LYS A N 1
ATOM 786 C CA . LYS A 1 97 ? 1.352 2.317 14.504 1.00 78.00 97 LYS A CA 1
ATOM 787 C C . LYS A 1 97 ? 2.349 3.256 15.198 1.00 78.00 97 LYS A C 1
ATOM 789 O O . LYS A 1 97 ? 2.001 3.936 16.159 1.00 78.00 97 LYS A O 1
ATOM 794 N N . LYS A 1 98 ? 3.597 3.318 14.717 1.00 64.19 98 LYS A N 1
ATOM 795 C CA . LYS A 1 98 ? 4.662 4.148 15.318 1.00 64.19 98 LYS A CA 1
ATOM 796 C C . LYS A 1 98 ? 4.728 5.578 14.760 1.00 64.19 98 LYS A C 1
ATOM 798 O O . LYS A 1 98 ? 5.474 6.394 15.294 1.00 64.19 98 LYS A O 1
ATOM 803 N N . VAL A 1 99 ? 4.006 5.885 13.677 1.00 73.44 99 VAL A N 1
ATOM 804 C CA . VAL A 1 99 ? 4.080 7.163 12.933 1.00 73.44 99 VAL A CA 1
ATOM 805 C C . VAL A 1 99 ? 2.679 7.582 12.451 1.00 73.44 99 VAL A C 1
ATOM 807 O O . VAL A 1 99 ? 1.790 6.740 12.365 1.00 73.44 99 VAL A O 1
ATOM 810 N N . LYS A 1 100 ? 2.478 8.879 12.145 1.00 65.12 100 LYS A N 1
ATOM 811 C CA . LYS A 1 100 ? 1.230 9.431 11.566 1.00 65.12 100 LYS A CA 1
ATOM 812 C C . LYS A 1 100 ? 0.754 8.629 10.339 1.00 65.12 100 LYS A C 1
ATOM 814 O O . LYS A 1 100 ? 1.606 8.316 9.502 1.00 65.12 100 LYS A O 1
ATOM 819 N N . PRO A 1 101 ? -0.564 8.395 10.177 1.00 68.12 101 PRO A N 1
ATOM 820 C CA . PRO A 1 101 ? -1.063 7.550 9.104 1.00 68.12 101 PRO A CA 1
ATOM 821 C C . PRO A 1 101 ? -1.010 8.253 7.732 1.00 68.12 101 PRO A C 1
ATOM 823 O O . PRO A 1 101 ? -1.674 9.265 7.518 1.00 68.12 101 PRO A O 1
ATOM 826 N N . LYS A 1 102 ? -0.198 7.740 6.799 1.00 79.50 102 LYS A N 1
ATOM 827 C CA . LYS A 1 102 ? -0.145 8.109 5.372 1.00 79.50 102 LYS A CA 1
ATOM 828 C C . LYS A 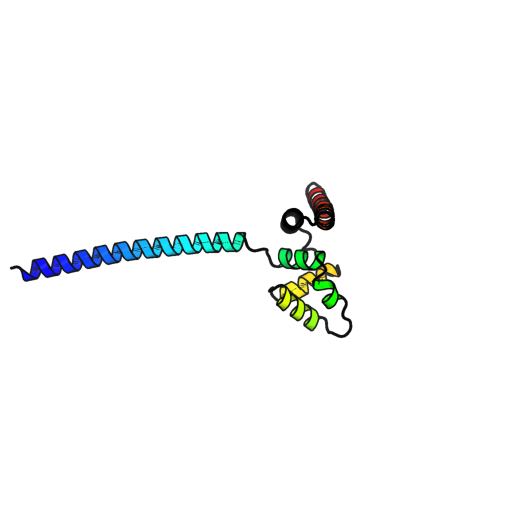1 102 ? -0.865 7.100 4.472 1.00 79.50 102 LYS A C 1
ATOM 830 O O . LYS A 1 102 ? -1.147 7.404 3.313 1.00 79.50 102 LYS A O 1
ATOM 835 N N . LEU A 1 103 ? -1.118 5.895 4.969 1.00 89.19 103 LEU A N 1
ATOM 836 C CA . LEU A 1 103 ? -1.762 4.798 4.260 1.00 89.19 103 LEU A CA 1
ATOM 837 C C . LEU A 1 103 ? -3.288 4.899 4.350 1.00 89.19 103 LEU A C 1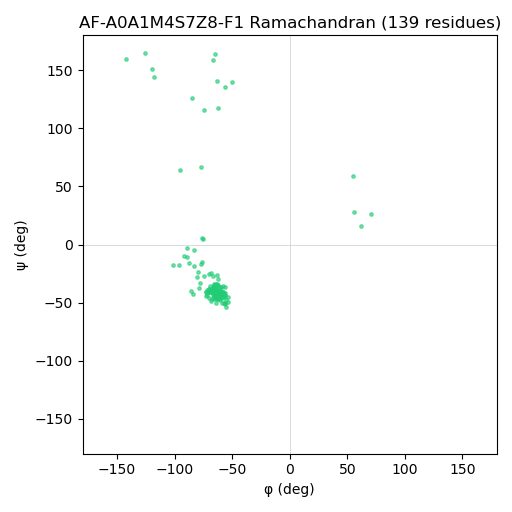
ATOM 839 O O . LEU A 1 103 ? -3.957 4.689 3.338 1.00 89.19 103 LEU A O 1
ATOM 843 N N . GLU A 1 104 ? -3.833 5.285 5.506 1.00 90.06 104 GLU A N 1
ATOM 844 C CA . GLU A 1 104 ? -5.277 5.463 5.743 1.00 90.06 104 GLU A CA 1
ATOM 845 C C . GLU A 1 104 ? -5.805 6.772 5.142 1.00 90.06 104 GLU A C 1
ATOM 847 O O . GLU A 1 104 ? -6.211 7.700 5.831 1.00 90.06 104 GLU A O 1
ATOM 852 N N . THR A 1 105 ? -5.783 6.851 3.811 1.00 92.12 105 THR A N 1
ATOM 853 C CA . THR A 1 105 ? -6.357 7.967 3.056 1.00 92.12 105 THR A CA 1
ATOM 854 C C . THR A 1 105 ? -7.461 7.489 2.128 1.00 92.12 105 THR A C 1
ATOM 856 O O . THR A 1 105 ? -7.430 6.373 1.608 1.00 92.12 105 THR A O 1
ATOM 859 N N . GLU A 1 106 ? -8.420 8.373 1.868 1.00 93.62 106 GLU A N 1
ATOM 860 C CA . GLU A 1 106 ? -9.540 8.099 0.968 1.00 93.62 106 GLU A CA 1
ATOM 861 C C . GLU A 1 106 ? -9.072 7.692 -0.440 1.00 93.62 106 GLU A C 1
ATOM 863 O O . GLU A 1 106 ? -9.580 6.729 -1.007 1.00 93.62 106 GLU A O 1
ATOM 868 N N . THR A 1 107 ? -8.051 8.359 -0.987 1.00 93.12 107 THR A N 1
ATOM 869 C CA . THR A 1 107 ? -7.479 8.023 -2.302 1.00 93.12 107 THR A CA 1
ATOM 870 C C . THR A 1 107 ? -6.903 6.607 -2.342 1.00 93.12 107 THR A C 1
ATOM 872 O O . THR A 1 107 ? -7.041 5.907 -3.346 1.00 93.12 107 THR A O 1
ATOM 875 N N . ASN A 1 108 ? -6.259 6.162 -1.261 1.00 94.56 108 ASN A N 1
ATOM 876 C CA . ASN A 1 108 ? -5.696 4.817 -1.195 1.00 94.56 108 ASN A CA 1
ATOM 877 C C . ASN A 1 108 ? -6.795 3.757 -1.074 1.00 94.56 108 ASN A C 1
ATOM 879 O O . ASN A 1 108 ? -6.737 2.740 -1.759 1.00 94.56 108 ASN A O 1
ATOM 883 N N . TYR A 1 109 ? -7.805 3.999 -0.239 1.00 95.38 109 TYR A N 1
ATOM 884 C CA . TYR A 1 109 ? -8.849 3.010 0.022 1.00 95.38 109 TYR A CA 1
ATOM 885 C C . TYR A 1 109 ? -9.897 2.923 -1.093 1.00 95.38 109 TYR A C 1
ATOM 887 O O . TYR A 1 109 ? -10.302 1.814 -1.425 1.00 95.38 109 TYR A O 1
ATOM 895 N N . ASN A 1 110 ? -10.230 4.028 -1.773 1.00 95.62 110 ASN A N 1
ATOM 896 C CA . ASN A 1 110 ? -11.006 3.976 -3.022 1.00 95.62 110 ASN A CA 1
ATOM 897 C C . ASN A 1 110 ? -10.318 3.088 -4.070 1.00 95.62 110 ASN A C 1
ATOM 899 O O . ASN A 1 110 ? -10.968 2.282 -4.733 1.00 95.62 110 ASN A O 1
ATOM 903 N N . PHE A 1 111 ? -8.994 3.218 -4.208 1.00 95.12 111 PHE A N 1
ATOM 904 C CA . PHE A 1 111 ? -8.219 2.380 -5.120 1.00 95.12 111 PHE A CA 1
ATOM 905 C C . PHE A 1 111 ? -8.301 0.898 -4.732 1.00 95.12 111 PHE A C 1
ATOM 907 O O . PHE A 1 111 ? -8.561 0.065 -5.595 1.00 95.12 111 PHE A O 1
ATOM 914 N N . LEU A 1 112 ? -8.113 0.560 -3.451 1.00 95.19 112 LEU A N 1
ATOM 915 C CA . LEU A 1 112 ? -8.168 -0.832 -2.991 1.00 95.19 112 LEU A CA 1
ATOM 916 C C . LEU A 1 112 ? -9.532 -1.474 -3.235 1.00 95.19 112 LEU A C 1
ATOM 918 O O . LEU A 1 112 ? -9.576 -2.587 -3.744 1.00 95.19 112 LEU A O 1
ATOM 922 N N . VAL A 1 113 ? -10.624 -0.772 -2.919 1.00 96.25 113 VAL A N 1
ATOM 923 C CA . VAL A 1 113 ? -11.991 -1.256 -3.167 1.00 96.25 113 VAL A CA 1
ATOM 924 C C . VAL A 1 113 ? -12.168 -1.600 -4.645 1.00 96.25 113 VAL A C 1
ATOM 926 O O . VAL A 1 113 ? -12.545 -2.719 -4.978 1.00 96.25 113 VAL A O 1
ATOM 929 N N . GLN A 1 114 ? -11.793 -0.684 -5.543 1.00 94.62 114 GLN A N 1
ATOM 930 C CA . GLN A 1 114 ? -11.890 -0.907 -6.987 1.00 94.62 114 GLN A CA 1
ATOM 931 C C . GLN A 1 114 ? -11.034 -2.088 -7.465 1.00 94.62 114 GLN A C 1
ATOM 933 O O . GLN A 1 114 ? -11.475 -2.853 -8.322 1.00 94.62 114 GLN A O 1
ATOM 938 N N . GLN A 1 115 ? -9.818 -2.249 -6.931 1.00 92.31 115 GLN A N 1
ATOM 939 C CA . GLN A 1 115 ? -8.948 -3.370 -7.294 1.00 92.31 115 GLN A CA 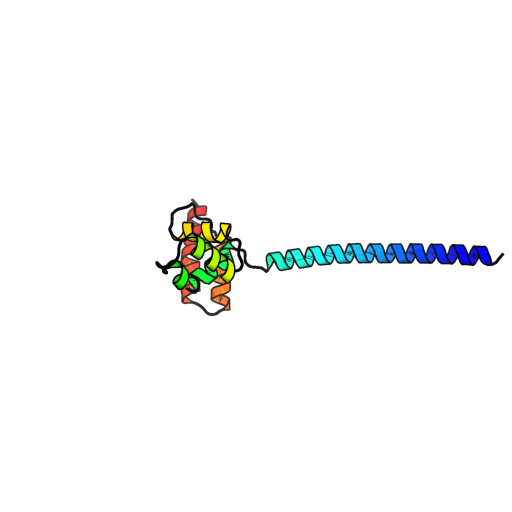1
ATOM 940 C C . GLN A 1 115 ? -9.458 -4.709 -6.755 1.00 92.31 115 GLN A C 1
ATOM 942 O O . GLN A 1 115 ? -9.399 -5.712 -7.456 1.00 92.31 115 GLN A O 1
ATOM 947 N N . PHE A 1 116 ? -9.968 -4.759 -5.526 1.00 94.88 116 PHE A N 1
ATOM 948 C CA . PHE A 1 116 ? -10.503 -6.003 -4.976 1.00 94.88 116 PHE A CA 1
ATOM 949 C C . PHE A 1 116 ? -11.802 -6.412 -5.667 1.00 94.88 116 PHE A C 1
ATOM 951 O O . PHE A 1 116 ? -11.951 -7.590 -5.990 1.00 94.88 116 PHE A O 1
ATOM 958 N N . ALA A 1 117 ? -12.670 -5.452 -5.994 1.00 92.31 117 ALA A N 1
ATOM 959 C CA . ALA A 1 117 ? -13.870 -5.699 -6.785 1.00 92.31 117 ALA A CA 1
ATOM 960 C C . ALA A 1 117 ? -13.528 -6.253 -8.180 1.00 92.31 117 ALA A C 1
ATOM 962 O O . ALA A 1 117 ? -14.103 -7.251 -8.611 1.00 92.31 117 ALA A O 1
ATOM 963 N N . SER A 1 118 ? -12.548 -5.660 -8.877 1.00 90.94 118 SER A N 1
ATOM 964 C CA . SER A 1 118 ? -12.158 -6.106 -10.225 1.00 90.94 118 SER A CA 1
ATOM 965 C C . SER A 1 118 ? -11.523 -7.502 -10.249 1.00 90.94 118 SER A C 1
ATOM 967 O O . SER A 1 118 ? -11.640 -8.209 -11.248 1.00 90.94 118 SER A O 1
ATOM 969 N N . LEU A 1 119 ? -10.887 -7.913 -9.149 1.00 88.94 119 LEU A N 1
ATOM 970 C CA . LEU A 1 119 ? -10.299 -9.243 -8.966 1.00 88.94 119 LEU A CA 1
ATOM 971 C C . LEU A 1 119 ? -11.277 -10.271 -8.367 1.00 88.94 119 LEU A C 1
ATOM 973 O O . LEU A 1 119 ? -10.903 -11.432 -8.209 1.00 88.94 119 LEU A O 1
ATOM 977 N N . GLY A 1 120 ? -12.505 -9.871 -8.013 1.00 91.75 120 GLY A N 1
ATOM 978 C CA . GLY A 1 120 ? -13.497 -10.748 -7.378 1.00 91.75 120 GLY A CA 1
ATOM 979 C C . GLY A 1 120 ? -13.165 -11.133 -5.929 1.00 91.75 120 GLY A C 1
ATOM 980 O O . GLY A 1 120 ? -13.580 -12.189 -5.458 1.00 91.75 120 GLY A O 1
ATOM 981 N N . LEU A 1 121 ? -12.397 -10.306 -5.213 1.00 92.38 121 LEU A N 1
ATOM 982 C CA . LEU A 1 121 ? -11.940 -10.551 -3.840 1.00 92.38 121 LEU A CA 1
ATOM 983 C C . LEU A 1 121 ? -12.873 -9.889 -2.811 1.00 92.38 121 LEU A C 1
ATOM 985 O O . LEU A 1 121 ? -12.460 -8.994 -2.069 1.00 92.38 121 LEU A O 1
ATOM 989 N N . SER A 1 122 ? -14.127 -10.344 -2.748 1.00 95.25 122 SER A N 1
ATOM 990 C CA . SER A 1 122 ? -15.210 -9.691 -1.989 1.00 95.25 122 SER A CA 1
ATOM 991 C C . SER A 1 122 ? -14.914 -9.487 -0.495 1.00 95.25 122 SER A C 1
ATOM 993 O O . SER A 1 122 ? -15.256 -8.450 0.069 1.00 95.25 122 SER A O 1
ATOM 995 N N . ASP A 1 123 ? -14.219 -10.424 0.157 1.00 96.12 123 ASP A N 1
ATOM 996 C CA . ASP A 1 123 ? -13.856 -10.286 1.576 1.00 96.12 123 ASP A CA 1
ATOM 997 C C . ASP A 1 123 ? -12.859 -9.145 1.829 1.00 96.12 123 ASP A C 1
ATOM 999 O O . ASP A 1 123 ? -12.896 -8.488 2.873 1.00 96.12 123 ASP A O 1
ATOM 1003 N N . LEU A 1 124 ? -11.921 -8.929 0.902 1.00 93.81 124 LEU A N 1
ATOM 1004 C CA . LEU A 1 124 ? -10.933 -7.853 1.001 1.00 93.81 124 LEU A CA 1
ATOM 1005 C C . LEU A 1 124 ? -11.545 -6.511 0.603 1.00 93.81 124 LEU A C 1
ATOM 1007 O O . LEU A 1 124 ? -11.259 -5.503 1.247 1.00 93.81 124 LEU A O 1
ATOM 1011 N N . GLU A 1 125 ? -12.425 -6.518 -0.398 1.00 95.56 125 GLU A N 1
ATOM 1012 C CA . GLU A 1 125 ? -13.234 -5.366 -0.791 1.00 95.56 125 GLU A CA 1
ATOM 1013 C C . GLU A 1 125 ? -14.049 -4.836 0.395 1.00 95.56 125 GLU A C 1
ATOM 1015 O O . GLU A 1 125 ? -13.890 -3.678 0.776 1.00 95.56 125 GLU A O 1
ATOM 1020 N N . ALA A 1 126 ? -14.830 -5.697 1.057 1.00 96.62 126 ALA A N 1
ATOM 1021 C CA . ALA A 1 126 ? -15.648 -5.311 2.206 1.00 96.62 126 ALA A CA 1
ATOM 1022 C C . ALA A 1 126 ? -14.805 -4.723 3.352 1.00 96.62 126 ALA A C 1
ATOM 1024 O O . ALA A 1 126 ? -15.186 -3.730 3.974 1.00 96.62 126 ALA A O 1
ATOM 1025 N N . LYS A 1 127 ? -13.622 -5.293 3.619 1.00 94.69 127 LYS A N 1
ATOM 1026 C CA . LYS A 1 127 ? -12.691 -4.757 4.629 1.00 94.69 127 LYS A CA 1
ATOM 1027 C C . LYS A 1 127 ? -12.180 -3.366 4.257 1.00 94.69 127 LYS A C 1
ATOM 1029 O O . LYS A 1 127 ? -12.107 -2.501 5.130 1.00 94.69 127 LYS A O 1
ATOM 1034 N N . ALA A 1 128 ? -11.828 -3.153 2.991 1.00 95.00 128 ALA A N 1
ATOM 1035 C CA . ALA A 1 128 ? -11.383 -1.854 2.506 1.00 95.00 128 ALA A CA 1
ATOM 1036 C C . ALA A 1 128 ? -12.515 -0.811 2.572 1.00 95.00 128 ALA A C 1
ATOM 1038 O O . ALA A 1 128 ? -12.278 0.305 3.035 1.00 95.00 128 ALA A O 1
ATOM 1039 N N . GLU A 1 129 ? -13.746 -1.187 2.219 1.0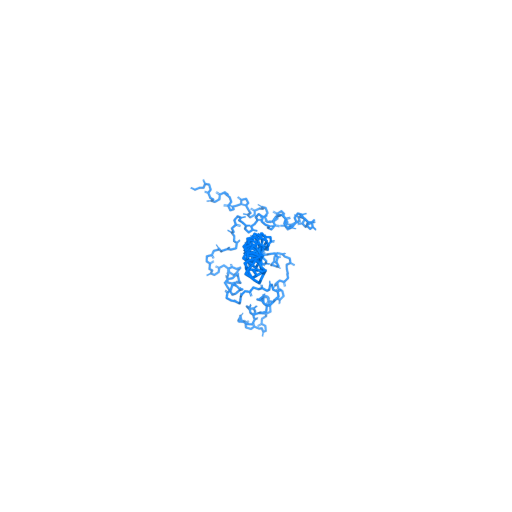0 96.00 129 GLU A N 1
ATOM 1040 C CA . GLU A 1 129 ? -14.919 -0.302 2.259 1.00 96.00 129 GLU A CA 1
ATOM 104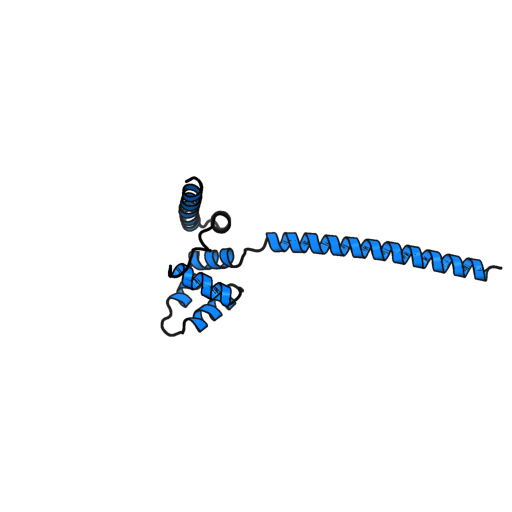1 C C . GLU A 1 129 ? -15.268 0.139 3.690 1.00 96.00 129 GLU A C 1
ATOM 1043 O O . GLU A 1 129 ? -15.583 1.306 3.935 1.00 96.00 129 GLU A O 1
ATOM 1048 N N . ILE A 1 130 ? -15.134 -0.759 4.674 1.00 96.31 130 ILE A N 1
ATOM 1049 C CA . ILE A 1 130 ? -15.328 -0.421 6.094 1.00 96.31 130 ILE A CA 1
ATOM 1050 C C . ILE A 1 130 ? -14.363 0.688 6.526 1.00 96.31 130 ILE A C 1
ATOM 1052 O O . ILE A 1 130 ? -14.752 1.610 7.243 1.00 96.31 130 ILE A O 1
ATOM 1056 N N . ILE A 1 131 ? -13.096 0.607 6.117 1.00 93.50 131 ILE A N 1
ATOM 1057 C CA . ILE A 1 131 ? -12.090 1.613 6.477 1.00 93.50 131 ILE A CA 1
ATOM 1058 C C . ILE A 1 131 ? -12.333 2.914 5.711 1.00 93.50 131 ILE A C 1
ATOM 1060 O O . ILE A 1 131 ? -12.286 3.987 6.308 1.00 93.50 131 ILE A O 1
ATOM 1064 N N . LEU A 1 132 ? -12.678 2.832 4.425 1.00 94.69 132 LEU A N 1
ATOM 1065 C CA . LEU A 1 132 ? -13.057 3.990 3.616 1.00 94.69 132 LEU A CA 1
ATOM 1066 C C . LEU A 1 132 ? -14.225 4.768 4.237 1.00 94.69 132 LEU A C 1
ATOM 1068 O O . LEU A 1 132 ? -14.169 5.993 4.345 1.00 94.69 132 LEU A O 1
ATOM 1072 N N . THR A 1 133 ? -15.250 4.054 4.702 1.00 94.62 133 THR A N 1
ATOM 1073 C CA . THR A 1 133 ? -16.412 4.640 5.381 1.00 94.62 133 THR A CA 1
ATOM 1074 C C . THR A 1 133 ? -16.002 5.383 6.654 1.00 94.62 133 THR A C 1
ATOM 1076 O O . THR A 1 133 ? -16.467 6.496 6.892 1.00 94.62 133 THR A O 1
ATOM 1079 N N . LYS A 1 134 ? -15.082 4.817 7.450 1.00 93.06 134 LYS A N 1
ATOM 1080 C CA . LYS A 1 134 ? -14.544 5.484 8.650 1.00 93.06 134 LYS A CA 1
ATOM 1081 C C . LYS A 1 134 ? -13.789 6.767 8.306 1.00 93.06 134 LYS A C 1
ATOM 1083 O O . LYS A 1 134 ? -14.061 7.798 8.909 1.00 93.06 134 LYS A O 1
ATOM 1088 N N . ILE A 1 135 ? -12.910 6.719 7.303 1.00 92.06 135 ILE A N 1
ATOM 1089 C CA . ILE A 1 135 ? -12.136 7.886 6.847 1.00 92.06 135 ILE A CA 1
ATOM 1090 C C . ILE A 1 135 ? -13.069 9.026 6.413 1.00 92.06 135 ILE A C 1
ATOM 1092 O O . ILE A 1 135 ? -12.811 10.188 6.721 1.00 92.06 135 ILE A O 1
ATOM 1096 N N . ARG A 1 136 ? -14.159 8.712 5.700 1.00 92.62 136 ARG A N 1
ATOM 1097 C CA . ARG A 1 136 ? -15.156 9.714 5.287 1.00 92.62 136 ARG A CA 1
ATOM 1098 C C . ARG A 1 136 ? -15.890 10.315 6.485 1.00 92.62 136 ARG A C 1
ATOM 1100 O O . ARG A 1 136 ? -15.966 11.534 6.586 1.00 92.62 136 ARG A O 1
ATOM 1107 N N . ALA A 1 137 ? -16.337 9.480 7.423 1.00 91.75 137 ALA A N 1
ATOM 1108 C CA . ALA A 1 137 ? -17.026 9.935 8.631 1.00 91.75 137 ALA A CA 1
ATOM 1109 C C . ALA A 1 137 ? -16.153 10.832 9.532 1.00 91.75 137 ALA A C 1
ATOM 1111 O O . ALA A 1 137 ? -16.672 11.698 10.233 1.00 91.75 137 ALA A O 1
ATOM 1112 N N . GLU A 1 138 ? -14.832 10.639 9.531 1.00 88.00 138 GLU A N 1
ATOM 1113 C CA . GLU A 1 138 ? -13.889 11.488 10.271 1.00 88.00 138 GLU A CA 1
ATOM 1114 C C . GLU A 1 138 ? -13.669 12.862 9.625 1.00 88.00 138 GLU A C 1
ATOM 1116 O O . GLU A 1 138 ? -13.358 13.810 10.337 1.00 88.00 138 GLU A O 1
ATOM 1121 N N . LYS A 1 139 ? -13.843 12.992 8.303 1.00 82.06 139 LYS A N 1
ATOM 1122 C CA . LYS A 1 139 ? -13.710 14.274 7.586 1.00 82.06 139 LYS A CA 1
ATOM 1123 C C . LYS A 1 139 ? -14.932 15.183 7.704 1.00 82.06 139 LYS A C 1
ATOM 1125 O O . LYS A 1 139 ? -14.808 16.380 7.475 1.00 82.06 139 LYS A O 1
ATOM 1130 N N . GLU A 1 140 ? -16.104 14.614 7.971 1.00 74.06 140 GLU A N 1
ATOM 1131 C CA . GLU A 1 140 ? -17.369 15.355 8.086 1.00 74.06 140 GLU A CA 1
ATOM 1132 C C . GLU A 1 140 ? -17.583 15.977 9.479 1.00 74.06 140 GLU A C 1
ATOM 1134 O O . GLU A 1 140 ? -18.562 16.695 9.684 1.00 74.06 140 GLU A O 1
ATOM 1139 N N . LYS A 1 141 ? -16.678 15.713 10.429 1.00 55.28 141 LYS A N 1
ATOM 1140 C CA . LYS A 1 141 ? -16.644 16.322 11.766 1.00 55.28 141 LYS A CA 1
ATOM 1141 C C . LYS A 1 141 ? -15.694 17.510 11.818 1.00 55.28 141 LYS A C 1
ATOM 1143 O O . LYS A 1 141 ? -16.032 18.460 12.556 1.00 55.28 141 LYS A O 1
#

Foldseek 3Di:
DVVVVVVVVVVVVVVVVVVVVVVVVVVVVVVCVVVVVVVVVVDDDLLLLLVLCVLVCVLVVLLPDPPDDLLVSLVVSCVVSVHDSVVSSVVSCVVVVNDDDPNLDLVSLVSQLVVCVVVVVVVSNVVSVVSNVVNVVVVVD

Solvent-accessible surface area (backbone atoms only — not comparable to full-atom values): 7897 Å² total; per-residue (Å²): 128,63,70,63,58,54,53,53,53,53,51,52,51,52,50,52,52,50,50,53,51,53,52,50,50,54,51,47,52,54,48,48,52,53,50,53,53,51,52,54,72,70,47,75,49,66,62,41,47,50,49,52,37,48,79,71,50,68,43,49,74,56,73,70,45,81,92,55,54,71,71,55,41,20,45,52,50,10,62,76,70,69,42,57,44,72,55,34,43,52,53,56,39,32,76,70,66,76,49,82,78,80,63,83,36,64,74,40,28,56,48,48,27,55,52,23,55,76,70,70,37,60,75,60,18,54,55,31,45,56,51,36,53,51,56,52,62,63,71,78,107

Radius of gyration: 26.25 Å; Cα contacts (8 Å, |Δi|>4): 88; chains: 1; bounding box: 39×47×80 Å

Sequence (141 aa):
MDSIKYQVGSWLKNREQNAVNSDIDQRLTLLEEKVFKKLKGLRATDAQRFLLFHYMKGLEPIIQRSDISQNQKDLLVSLIINIDQDNAKKFLAELGKKVKPKLETETNYNFLVQQFASLGLSDLEAKAEIILTKIRAEKEK

Secondary structure (DSSP, 8-state):
-HHHHHHHHHHHHHHHHHHHHHHHHHHHHHHHHHHHHHHHHHSPPHHHHHHHHHHTTSSHHHHS-SSS-HHHHHHHHHHHHT--HHHHHHHHHHHTT-S--SSS-HHHHHHHHHHHHHTT-HHHHHHHHHHHHHHHHHH--